Protein AF-A0A380FG95-F1 (afdb_monomer_lite)

Structure (mmCIF, N/CA/C/O backbone):
data_AF-A0A380FG95-F1
#
_entry.id   AF-A0A380FG95-F1
#
loop_
_atom_site.group_PDB
_atom_site.id
_atom_site.type_symbol
_atom_site.label_atom_id
_atom_site.label_alt_id
_atom_site.label_comp_id
_atom_site.label_asym_id
_atom_site.label_entity_id
_atom_site.label_seq_id
_atom_site.pdbx_PDB_ins_code
_atom_site.Cartn_x
_atom_site.Cartn_y
_atom_site.Cartn_z
_atom_site.occupancy
_atom_site.B_iso_or_equiv
_atom_site.auth_seq_id
_atom_site.auth_comp_id
_atom_site.auth_asym_id
_atom_site.auth_atom_id
_atom_site.pdbx_PDB_model_num
ATOM 1 N N . MET A 1 1 ? -3.443 -1.735 1.877 1.00 71.50 1 MET A N 1
ATOM 2 C CA . MET A 1 1 ? -3.748 -1.153 0.546 1.00 71.50 1 MET A CA 1
ATOM 3 C C . MET A 1 1 ? -4.711 0.017 0.770 1.00 71.50 1 MET A C 1
ATOM 5 O O . MET A 1 1 ? -5.209 0.123 1.878 1.00 71.50 1 MET A O 1
ATOM 9 N N . HIS A 1 2 ? -4.944 0.923 -0.182 1.00 86.19 2 HIS A N 1
ATOM 10 C CA . HIS A 1 2 ? -5.892 2.042 -0.006 1.00 86.19 2 HIS A CA 1
ATOM 11 C C . HIS A 1 2 ? -6.905 2.057 -1.151 1.00 86.19 2 HIS A C 1
ATOM 13 O O . HIS A 1 2 ? -6.562 1.638 -2.257 1.00 86.19 2 HIS A O 1
ATOM 19 N N . PHE A 1 3 ? -8.119 2.557 -0.911 1.00 89.25 3 PHE A N 1
ATOM 20 C CA . PHE A 1 3 ? -9.057 2.890 -1.987 1.00 89.25 3 PHE A CA 1
ATOM 21 C C . PHE A 1 3 ? -9.201 4.404 -2.118 1.00 89.25 3 PHE A C 1
ATOM 23 O O . PHE A 1 3 ? -9.130 5.128 -1.123 1.00 89.25 3 PHE A O 1
ATOM 30 N N . LYS A 1 4 ? -9.369 4.867 -3.360 1.00 90.12 4 LYS A N 1
ATOM 31 C CA . LYS A 1 4 ? -9.590 6.277 -3.672 1.00 90.12 4 LYS A CA 1
ATOM 32 C C . LYS A 1 4 ? -11.057 6.633 -3.442 1.00 90.12 4 LYS A C 1
ATOM 34 O O . LYS A 1 4 ? -11.945 5.858 -3.789 1.00 90.12 4 LYS A O 1
ATOM 39 N N . MET A 1 5 ? -11.286 7.824 -2.917 1.00 86.19 5 MET A N 1
ATOM 40 C CA . MET A 1 5 ? -12.589 8.464 -2.818 1.00 86.19 5 MET A CA 1
ATOM 41 C C . MET A 1 5 ? -12.501 9.904 -3.326 1.00 86.19 5 MET A C 1
ATOM 43 O O . MET A 1 5 ? -11.421 10.499 -3.362 1.00 86.19 5 MET A O 1
ATOM 47 N N . ASP A 1 6 ? -13.645 10.428 -3.745 1.00 82.06 6 ASP A N 1
ATOM 48 C CA . ASP A 1 6 ? -13.841 11.813 -4.182 1.00 82.06 6 ASP A CA 1
ATOM 49 C C . ASP A 1 6 ? -14.198 12.753 -3.015 1.00 82.06 6 ASP A C 1
ATOM 51 O O . ASP A 1 6 ? -14.111 13.973 -3.145 1.00 82.06 6 ASP A O 1
ATOM 55 N N . ALA A 1 7 ? -14.547 12.189 -1.855 1.00 77.94 7 ALA A N 1
ATOM 56 C CA . ALA A 1 7 ? -14.794 12.925 -0.626 1.00 77.94 7 ALA A CA 1
ATOM 57 C C . ALA A 1 7 ? -13.509 13.613 -0.114 1.00 77.94 7 ALA A C 1
ATOM 59 O O . ALA A 1 7 ? -12.487 12.942 0.056 1.00 77.94 7 ALA A O 1
ATOM 60 N N . PRO A 1 8 ? -13.540 14.924 0.198 1.00 76.88 8 PRO A N 1
ATOM 61 C CA . PRO A 1 8 ? -12.382 15.626 0.744 1.00 76.88 8 PRO A CA 1
ATOM 62 C C . PRO A 1 8 ? -11.898 15.030 2.074 1.00 76.88 8 PRO A C 1
ATOM 64 O O . PRO A 1 8 ? -12.691 14.791 2.986 1.00 76.88 8 PRO A O 1
ATOM 67 N N . VAL A 1 9 ? -10.581 14.866 2.219 1.00 74.12 9 VAL A N 1
ATOM 68 C CA . VAL A 1 9 ? -9.925 14.542 3.498 1.00 74.12 9 VAL A CA 1
ATOM 69 C C . VAL A 1 9 ? -9.050 15.708 3.909 1.00 74.12 9 VAL A C 1
ATOM 71 O O . VAL A 1 9 ? -8.186 16.123 3.149 1.00 74.12 9 VAL A O 1
ATOM 74 N N . ASN A 1 10 ? -9.277 16.228 5.108 1.00 75.94 10 ASN A N 1
ATOM 75 C CA . ASN A 1 10 ? -8.577 17.360 5.699 1.00 75.94 10 ASN A CA 1
ATOM 76 C C . ASN A 1 10 ? -8.221 17.029 7.158 1.00 75.94 10 ASN A C 1
ATOM 78 O O . ASN A 1 10 ? -8.836 16.138 7.759 1.00 75.94 10 ASN A O 1
ATOM 82 N N . PRO A 1 11 ? -7.273 17.758 7.775 1.00 71.31 11 PRO A N 1
ATOM 83 C CA . PRO A 1 11 ? -7.051 17.661 9.212 1.00 71.31 11 PRO A CA 1
ATOM 84 C C . PRO A 1 11 ? -8.382 17.772 9.972 1.00 71.31 11 PRO A C 1
ATOM 86 O O . PRO A 1 11 ? -9.132 18.726 9.783 1.00 71.31 11 PRO A O 1
ATOM 89 N N . GLY A 1 12 ? -8.696 16.763 10.786 1.00 78.12 12 GLY A N 1
ATOM 90 C CA . GLY A 1 12 ? -9.947 16.677 11.546 1.00 78.12 12 GLY A CA 1
ATOM 91 C C . GLY A 1 12 ? -10.927 15.598 11.073 1.00 78.12 12 GLY A C 1
ATOM 92 O O . GLY A 1 12 ? -11.640 15.061 11.915 1.00 78.12 12 GLY A O 1
ATOM 93 N N . ASN A 1 13 ? -10.938 15.217 9.787 1.00 84.88 13 ASN A N 1
ATOM 94 C CA . ASN A 1 13 ? -11.693 14.035 9.333 1.00 84.88 13 ASN A CA 1
ATOM 95 C C . ASN A 1 13 ? -10.804 12.810 9.045 1.00 84.88 13 ASN A C 1
ATOM 97 O O . ASN A 1 13 ? -11.316 11.691 8.989 1.00 84.88 13 ASN A O 1
ATOM 101 N N . SER A 1 14 ? -9.479 12.989 8.941 1.00 84.12 14 SER A N 1
ATOM 102 C CA . SER A 1 14 ? -8.504 11.892 9.008 1.00 84.12 14 SER A CA 1
ATOM 103 C C . SER A 1 14 ? -8.695 11.076 10.293 1.00 84.12 14 SER A C 1
ATOM 105 O O . SER A 1 14 ? -8.808 11.629 11.383 1.00 84.12 14 SER A O 1
ATOM 107 N N . GLY A 1 15 ? -8.731 9.751 10.161 1.00 87.19 15 GLY A N 1
ATOM 108 C CA . GLY A 1 15 ? -9.067 8.804 11.229 1.00 87.19 15 GLY A CA 1
ATOM 109 C C . GLY A 1 15 ? -10.566 8.503 11.354 1.00 87.19 15 GLY A C 1
ATOM 110 O O . GLY A 1 15 ? -10.939 7.557 12.045 1.00 87.19 15 GLY A O 1
ATOM 111 N N . GLY A 1 16 ? -11.425 9.266 10.673 1.00 91.38 16 GLY A N 1
ATOM 112 C CA . GLY A 1 16 ? -12.872 9.078 10.678 1.00 91.38 16 GLY A CA 1
ATOM 113 C C . GLY A 1 16 ? -13.353 7.890 9.840 1.00 91.38 16 GLY A C 1
ATOM 114 O O . GLY A 1 16 ? -12.648 7.373 8.970 1.00 91.38 16 GLY A O 1
ATOM 115 N N . ALA A 1 17 ? -14.593 7.476 10.100 1.00 93.38 17 ALA A N 1
ATOM 116 C CA . ALA A 1 17 ? -15.272 6.414 9.368 1.00 93.38 17 ALA A CA 1
ATOM 117 C C . ALA A 1 17 ? -15.631 6.838 7.935 1.00 93.38 17 ALA A C 1
ATOM 119 O O . ALA A 1 17 ? -16.187 7.912 7.715 1.00 93.38 17 ALA A O 1
ATOM 120 N N . VAL A 1 18 ? -15.397 5.944 6.976 1.00 93.56 18 VAL A N 1
ATOM 121 C CA . VAL A 1 18 ? -15.948 6.021 5.619 1.00 93.56 18 VAL A CA 1
ATOM 122 C C . VAL A 1 18 ? -17.065 4.993 5.505 1.00 93.56 18 VAL A C 1
ATOM 124 O O . VAL A 1 18 ? -16.821 3.800 5.706 1.00 93.56 18 VAL A O 1
ATOM 127 N N . ILE A 1 19 ? -18.278 5.446 5.192 1.00 94.31 19 ILE A N 1
ATOM 128 C CA . ILE A 1 19 ? -19.481 4.608 5.141 1.00 94.31 19 ILE A CA 1
ATOM 129 C C . ILE A 1 19 ? -20.074 4.550 3.731 1.00 94.31 19 ILE A C 1
ATOM 131 O O . ILE A 1 19 ? -20.013 5.528 2.987 1.00 94.31 19 ILE A O 1
ATOM 135 N N . ASP A 1 20 ? -20.649 3.407 3.361 1.00 93.81 20 ASP A N 1
ATOM 136 C CA . ASP A 1 20 ? -21.438 3.281 2.135 1.00 93.81 20 ASP A CA 1
ATOM 137 C C . ASP A 1 20 ? -22.889 3.767 2.324 1.00 93.81 20 ASP A C 1
ATOM 139 O O . ASP A 1 20 ? -23.314 4.150 3.417 1.00 93.81 20 ASP A O 1
ATOM 143 N N . ARG A 1 21 ? -23.680 3.738 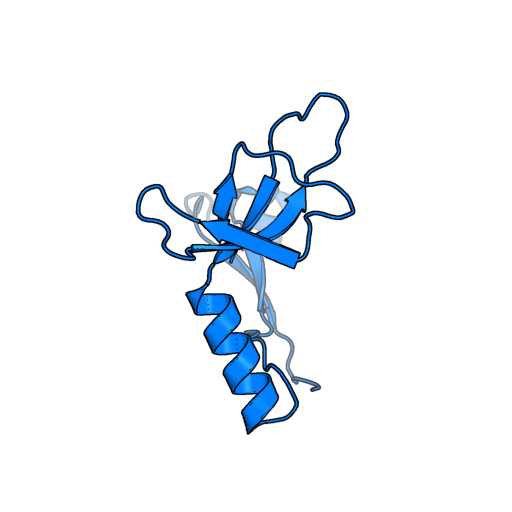1.244 1.00 95.31 21 ARG A N 1
ATOM 144 C CA . ARG A 1 21 ? -25.085 4.193 1.242 1.00 95.31 21 ARG A CA 1
ATOM 145 C C . ARG A 1 21 ? -26.014 3.369 2.141 1.00 95.31 21 ARG A C 1
ATOM 147 O O . ARG A 1 21 ? -27.106 3.831 2.447 1.00 95.31 21 ARG A O 1
ATOM 154 N N . ASN A 1 22 ? -25.593 2.178 2.558 1.00 97.06 22 ASN A N 1
ATOM 155 C CA . ASN A 1 22 ? -26.331 1.324 3.485 1.00 97.06 22 ASN A CA 1
ATOM 156 C C . ASN A 1 22 ? -25.889 1.548 4.942 1.00 97.06 22 ASN A C 1
ATOM 158 O O . ASN A 1 22 ? -26.313 0.813 5.832 1.00 97.06 22 ASN A O 1
ATOM 162 N N . GLY A 1 23 ? -25.010 2.526 5.196 1.00 95.50 23 GLY A N 1
ATOM 163 C CA . GLY A 1 23 ? -24.457 2.805 6.519 1.00 95.50 23 GLY A CA 1
ATOM 164 C C . GLY A 1 23 ? -23.364 1.825 6.949 1.00 95.50 23 GLY A C 1
ATOM 165 O O . GLY A 1 23 ? -23.004 1.788 8.127 1.00 95.50 23 GLY A O 1
ATOM 166 N N . LYS A 1 24 ? -22.815 1.019 6.033 1.00 96.50 24 LYS A N 1
ATOM 167 C CA . LYS A 1 24 ? -21.744 0.077 6.365 1.00 96.50 24 LYS A CA 1
ATOM 168 C C . LYS A 1 24 ? -20.394 0.784 6.360 1.00 96.50 24 LYS A C 1
ATOM 170 O O . LYS A 1 24 ? -20.043 1.445 5.389 1.00 96.50 24 LYS A O 1
ATOM 175 N N . LEU A 1 25 ? -19.602 0.570 7.410 1.00 95.50 25 LEU A N 1
ATOM 176 C CA . LEU A 1 25 ? -18.203 0.994 7.469 1.00 95.50 25 LEU A CA 1
ATOM 177 C C . LEU A 1 25 ? -17.375 0.241 6.419 1.00 95.50 25 LEU A C 1
ATOM 179 O O . LEU A 1 25 ? -17.269 -0.986 6.469 1.00 95.50 25 LEU A O 1
ATOM 183 N N . VAL A 1 26 ? -16.774 0.975 5.486 1.00 95.50 26 VAL A N 1
ATOM 184 C CA . VAL A 1 26 ? -15.946 0.426 4.400 1.00 95.50 26 VAL A CA 1
ATOM 185 C C . VAL A 1 26 ? -14.473 0.810 4.522 1.00 95.50 26 VAL A C 1
ATOM 187 O O . VAL A 1 26 ? -13.614 0.125 3.963 1.00 95.50 26 VAL A O 1
ATOM 190 N N . GLY A 1 27 ? -14.148 1.837 5.309 1.00 94.94 27 GLY A N 1
ATOM 191 C CA . GLY A 1 27 ? -12.762 2.201 5.570 1.00 94.94 27 GLY A CA 1
ATOM 192 C C . GLY A 1 27 ? -12.570 3.300 6.603 1.00 94.94 27 GLY A C 1
ATOM 193 O O . GLY A 1 27 ? -13.529 3.814 7.174 1.00 94.94 27 GLY A O 1
ATOM 194 N N . ILE A 1 28 ? -11.305 3.649 6.816 1.00 94.50 28 ILE A N 1
ATOM 195 C CA . ILE A 1 28 ? -10.855 4.735 7.688 1.00 94.50 28 ILE A CA 1
ATOM 196 C C . ILE A 1 28 ? -10.186 5.800 6.821 1.00 94.50 28 ILE A C 1
ATOM 198 O O . ILE A 1 28 ? -9.232 5.496 6.099 1.00 94.50 28 ILE A O 1
ATOM 202 N N . ALA A 1 29 ? -10.677 7.037 6.875 1.00 92.38 29 ALA A N 1
ATOM 203 C CA . ALA A 1 29 ? -10.100 8.155 6.135 1.00 92.38 29 ALA A CA 1
ATOM 204 C C . ALA A 1 29 ? -8.644 8.375 6.570 1.00 92.38 29 ALA A C 1
ATOM 206 O O . ALA A 1 29 ? -8.354 8.391 7.765 1.00 92.38 29 ALA A O 1
ATOM 207 N N . SER A 1 30 ? -7.717 8.526 5.622 1.00 86.56 30 SER A N 1
ATOM 208 C CA . SER A 1 30 ? -6.287 8.562 5.948 1.00 86.56 30 SER A CA 1
ATOM 209 C C . SER A 1 30 ? -5.567 9.736 5.298 1.00 86.56 30 SER A C 1
ATOM 211 O O . SER A 1 30 ? -5.106 10.629 6.008 1.00 86.56 30 SER A O 1
ATOM 213 N N . LEU A 1 31 ? -5.499 9.764 3.966 1.00 80.06 31 LEU A N 1
ATOM 214 C CA . LEU A 1 31 ? -4.611 10.663 3.226 1.00 80.06 31 LEU A CA 1
ATOM 215 C C . LEU A 1 31 ? -5.387 11.443 2.165 1.00 80.06 31 LEU A C 1
ATOM 217 O O . LEU A 1 31 ? -6.310 10.908 1.552 1.00 80.06 31 LEU A O 1
ATOM 221 N N . LYS A 1 32 ? -4.953 12.673 1.890 1.00 77.25 32 LYS A N 1
ATOM 222 C CA . LYS A 1 32 ? -5.253 13.387 0.643 1.00 77.25 32 LYS A CA 1
ATOM 223 C C . LYS A 1 32 ? -3.944 13.589 -0.119 1.00 77.25 32 LYS A C 1
ATOM 225 O O . LYS A 1 32 ? -2.896 13.742 0.510 1.00 77.25 32 LYS A O 1
ATOM 230 N N . ILE A 1 33 ? -3.993 13.592 -1.447 1.00 68.56 33 ILE A N 1
ATOM 231 C CA . ILE A 1 33 ? -2.871 14.099 -2.246 1.00 68.56 33 ILE A CA 1
ATOM 232 C C . ILE A 1 33 ? -3.034 15.616 -2.327 1.00 68.56 33 ILE A C 1
ATOM 234 O O . ILE A 1 33 ? -4.056 16.086 -2.814 1.00 68.56 33 ILE A O 1
ATOM 238 N N . ASP A 1 34 ? -2.045 16.350 -1.814 1.00 65.25 34 ASP A N 1
ATOM 239 C CA . ASP A 1 34 ? -1.999 17.816 -1.837 1.00 65.25 34 ASP A CA 1
ATOM 240 C C . ASP A 1 34 ? -0.901 18.246 -2.817 1.00 65.25 34 ASP A C 1
ATOM 242 O O . ASP A 1 34 ? 0.282 18.261 -2.479 1.00 65.25 34 ASP A O 1
ATOM 246 N N . MET A 1 35 ? -1.278 18.466 -4.075 1.00 72.38 35 MET A N 1
ATOM 247 C CA . MET A 1 35 ? -0.400 18.964 -5.137 1.00 72.38 35 MET A CA 1
ATOM 248 C C . MET A 1 35 ? -1.142 20.059 -5.897 1.00 72.38 35 MET A C 1
ATOM 250 O O . MET A 1 35 ? -2.353 19.944 -6.103 1.00 72.38 35 MET A O 1
ATOM 254 N N . ASP A 1 36 ? -0.419 21.077 -6.362 1.00 63.22 36 ASP A N 1
ATOM 255 C CA . ASP A 1 36 ? -0.999 22.115 -7.214 1.00 63.22 36 ASP A CA 1
ATOM 256 C C . ASP A 1 36 ? -1.632 21.454 -8.456 1.00 63.22 36 ASP A C 1
ATOM 258 O O . ASP A 1 36 ? -0.960 20.736 -9.200 1.00 63.22 36 ASP A O 1
ATOM 262 N N . ASN A 1 37 ? -2.938 21.679 -8.659 1.00 64.44 37 ASN A N 1
ATOM 263 C CA . ASN A 1 37 ? -3.817 21.068 -9.680 1.00 64.44 37 ASN A CA 1
ATOM 264 C C . ASN A 1 37 ? -4.370 19.657 -9.393 1.00 64.44 37 ASN A C 1
ATOM 266 O O . ASN A 1 37 ? -4.943 19.034 -10.291 1.00 64.44 37 ASN A O 1
ATOM 270 N N . VAL A 1 38 ? -4.254 19.142 -8.167 1.00 65.56 38 VAL A N 1
ATOM 271 C CA . VAL A 1 38 ? -4.887 17.880 -7.756 1.00 65.56 38 VAL A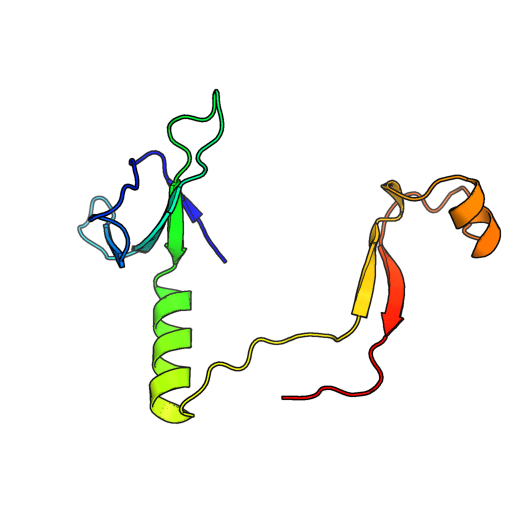 CA 1
ATOM 272 C C . VAL A 1 38 ? -5.982 18.153 -6.726 1.00 65.56 38 VAL A C 1
ATOM 274 O O . VAL A 1 38 ? -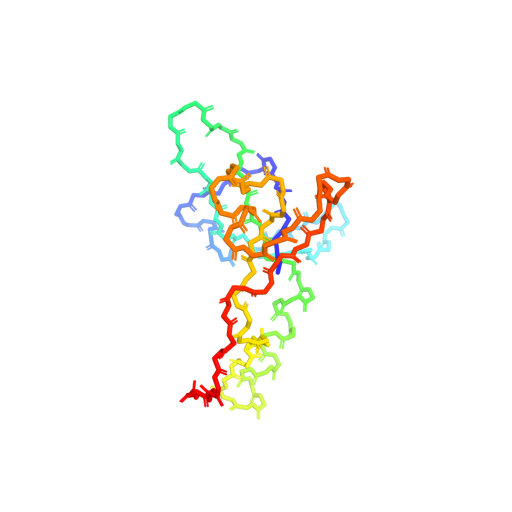5.719 18.276 -5.535 1.00 65.56 38 VAL A O 1
ATOM 277 N N . GLU A 1 39 ? -7.233 18.189 -7.182 1.00 68.06 39 GLU A N 1
ATOM 278 C CA . GLU A 1 39 ? -8.411 18.260 -6.311 1.00 68.06 39 GLU A CA 1
ATOM 279 C C . GLU A 1 39 ? -9.170 16.924 -6.286 1.00 68.06 39 GLU A C 1
ATOM 281 O O . GLU A 1 39 ? -9.164 16.156 -7.251 1.00 68.06 39 GLU A O 1
ATOM 286 N N . GLY A 1 40 ? -9.819 16.615 -5.158 1.00 71.38 40 GLY A N 1
ATOM 287 C CA . GLY A 1 40 ? -10.705 15.447 -5.043 1.00 71.38 40 GLY A CA 1
ATOM 288 C C . GLY A 1 40 ? -10.001 14.082 -5.049 1.00 71.38 40 GLY A C 1
ATOM 289 O O . GLY A 1 40 ? -10.616 13.069 -5.381 1.00 71.38 40 GLY A O 1
ATOM 290 N N . MET A 1 41 ? -8.707 14.020 -4.711 1.00 82.62 41 MET A N 1
ATOM 291 C CA . MET A 1 41 ? -7.987 12.755 -4.526 1.00 82.62 41 MET A CA 1
ATOM 292 C C . MET A 1 41 ? -7.725 12.481 -3.049 1.00 82.62 41 MET A C 1
ATOM 294 O O . MET A 1 41 ? -6.706 12.895 -2.492 1.00 82.62 41 MET A O 1
ATOM 298 N N . ALA A 1 42 ? -8.633 11.731 -2.433 1.00 87.12 42 ALA A N 1
ATOM 299 C CA . ALA A 1 42 ? -8.476 11.248 -1.072 1.00 87.12 42 ALA A CA 1
ATOM 300 C C . ALA A 1 42 ? -8.458 9.720 -1.014 1.00 87.12 42 ALA A C 1
ATOM 302 O O . ALA A 1 42 ? -8.932 9.030 -1.917 1.00 87.12 42 ALA A O 1
ATOM 303 N N . PHE A 1 43 ? -7.885 9.191 0.059 1.00 90.69 43 PHE A N 1
ATOM 304 C CA . PHE A 1 43 ? -7.641 7.772 0.247 1.00 90.69 43 PHE A CA 1
ATOM 305 C C . PHE A 1 43 ? -8.067 7.322 1.636 1.00 90.69 43 PHE A C 1
ATOM 307 O O . PHE A 1 43 ? -7.856 8.009 2.642 1.00 90.69 43 PHE A O 1
ATOM 314 N N . ALA A 1 44 ? -8.618 6.115 1.681 1.00 93.12 44 ALA A N 1
ATOM 315 C CA . ALA A 1 44 ? -9.017 5.450 2.906 1.00 93.12 44 ALA A CA 1
ATOM 316 C C . ALA A 1 44 ? -8.392 4.055 3.009 1.00 93.12 44 ALA A C 1
ATOM 318 O O . ALA A 1 44 ? -8.175 3.364 2.008 1.00 93.12 44 ALA A O 1
ATOM 319 N N . ILE A 1 45 ? -8.096 3.653 4.244 1.00 93.94 45 ILE A N 1
ATOM 320 C CA . ILE A 1 45 ? -7.651 2.302 4.591 1.00 93.94 45 ILE A CA 1
ATOM 321 C C . ILE A 1 45 ? -8.897 1.402 4.581 1.00 93.94 45 ILE A C 1
ATOM 323 O O . ILE A 1 45 ? -9.840 1.703 5.315 1.00 93.94 45 ILE A O 1
ATOM 327 N N . PRO A 1 46 ? -8.947 0.314 3.791 1.00 95.62 46 PRO A N 1
ATOM 328 C CA . PRO A 1 46 ? -10.058 -0.632 3.797 1.00 95.62 46 PRO A CA 1
ATOM 329 C C . PRO A 1 46 ? -10.310 -1.197 5.195 1.00 95.62 46 PRO A C 1
ATOM 331 O O . PRO A 1 46 ? -9.368 -1.528 5.918 1.00 95.62 46 PRO A O 1
ATOM 334 N N . ILE A 1 47 ? -11.580 -1.377 5.563 1.00 96.25 47 ILE A N 1
ATOM 335 C CA . ILE A 1 47 ? -11.928 -1.849 6.911 1.00 96.25 47 ILE A CA 1
ATOM 336 C C . ILE A 1 47 ? -11.342 -3.234 7.230 1.00 96.25 47 ILE A C 1
ATOM 338 O O . ILE A 1 47 ? -10.900 -3.465 8.351 1.00 96.25 47 ILE A O 1
ATOM 342 N N . ASN A 1 48 ? -11.242 -4.126 6.239 1.00 95.50 48 ASN A N 1
ATOM 343 C CA . ASN A 1 48 ? -10.640 -5.450 6.422 1.00 95.50 48 ASN A CA 1
ATOM 344 C C . ASN A 1 48 ? -9.141 -5.359 6.769 1.00 95.50 48 ASN A C 1
ATOM 346 O O . ASN A 1 48 ? -8.658 -6.102 7.626 1.00 95.50 48 ASN A O 1
ATOM 350 N N . ASP A 1 49 ? -8.416 -4.426 6.141 1.00 94.31 49 ASP A N 1
ATOM 351 C CA . ASP A 1 49 ? -7.001 -4.175 6.434 1.00 94.31 49 ASP A CA 1
ATOM 352 C C . ASP A 1 49 ? -6.858 -3.609 7.851 1.00 94.31 49 ASP A C 1
ATOM 354 O O . ASP A 1 49 ? -6.048 -4.106 8.636 1.00 94.31 49 ASP A O 1
ATOM 358 N N . ALA A 1 50 ? -7.690 -2.626 8.212 1.00 94.44 50 ALA A N 1
ATOM 359 C CA . ALA A 1 50 ? -7.691 -2.024 9.544 1.00 94.44 50 ALA A CA 1
ATOM 360 C C . ALA A 1 50 ? -7.979 -3.058 10.649 1.00 94.44 50 ALA A C 1
ATOM 362 O O . ALA A 1 50 ? -7.263 -3.103 11.647 1.00 94.44 50 ALA A O 1
ATOM 363 N N . GLN A 1 51 ? -8.965 -3.938 10.450 1.00 95.31 51 GLN A N 1
ATOM 364 C CA . GLN A 1 51 ? -9.282 -5.023 11.385 1.00 95.31 51 GLN A CA 1
ATOM 365 C C . GLN A 1 51 ? -8.136 -6.032 11.513 1.00 95.31 51 GLN A C 1
ATOM 367 O O . GLN A 1 51 ? -7.797 -6.452 12.620 1.00 95.31 51 GLN A O 1
ATOM 372 N N . SER A 1 52 ? -7.511 -6.410 10.396 1.00 94.44 52 SER A N 1
ATOM 373 C CA . SER A 1 52 ? -6.353 -7.310 10.399 1.00 94.44 52 SER A CA 1
ATOM 374 C C . SER A 1 52 ? -5.166 -6.708 11.160 1.00 94.44 52 SER A C 1
ATOM 376 O O . SER A 1 52 ? -4.519 -7.395 11.952 1.00 94.44 52 SER A O 1
ATOM 378 N N . ILE A 1 53 ? -4.904 -5.414 10.962 1.00 93.62 53 ILE A N 1
ATOM 379 C CA . ILE A 1 53 ? -3.852 -4.662 11.657 1.00 93.62 53 ILE A CA 1
ATOM 380 C C . ILE A 1 53 ? -4.150 -4.569 13.157 1.00 93.62 53 ILE A C 1
ATOM 382 O O . ILE A 1 53 ? -3.282 -4.907 13.962 1.00 93.62 53 ILE A O 1
ATOM 386 N N . ALA A 1 54 ? -5.371 -4.178 13.534 1.00 94.88 54 ALA A N 1
ATOM 387 C CA . ALA A 1 54 ? -5.792 -4.087 14.931 1.00 94.88 54 ALA A CA 1
ATOM 388 C C . ALA A 1 54 ? -5.614 -5.430 15.650 1.00 94.88 54 ALA A C 1
ATOM 390 O O . ALA A 1 54 ? -4.938 -5.497 16.673 1.00 94.88 54 ALA A O 1
ATOM 391 N N . LYS A 1 55 ? -6.081 -6.526 15.041 1.00 96.25 55 LYS A N 1
ATOM 392 C CA . LYS A 1 55 ? -5.922 -7.875 15.596 1.00 96.25 55 LYS A CA 1
ATOM 393 C C . LYS A 1 55 ? -4.456 -8.267 15.786 1.00 96.25 55 LYS A C 1
ATOM 395 O O . LYS A 1 55 ? -4.117 -8.939 16.759 1.00 96.25 55 LYS A O 1
ATOM 400 N N . GLN A 1 56 ? -3.564 -7.885 14.872 1.00 95.31 56 GLN A N 1
ATOM 401 C CA . GLN A 1 56 ? -2.129 -8.146 15.032 1.00 95.31 56 GLN A CA 1
ATOM 402 C C . GLN A 1 56 ? -1.527 -7.345 16.188 1.00 95.31 56 GLN A C 1
ATOM 404 O O . GLN A 1 56 ? -0.765 -7.906 16.973 1.00 95.31 56 GLN A O 1
ATOM 409 N N . LEU A 1 57 ? -1.895 -6.071 16.324 1.00 95.69 57 LEU A N 1
ATOM 410 C CA . LEU A 1 57 ? -1.458 -5.235 17.442 1.00 95.69 57 LEU A CA 1
ATOM 411 C C . LEU A 1 57 ? -1.951 -5.790 18.781 1.00 95.69 57 LEU A C 1
ATOM 413 O O . LEU A 1 57 ? -1.147 -5.948 19.693 1.00 95.69 57 LEU A O 1
ATOM 417 N N . GLU A 1 58 ? -3.225 -6.166 18.877 1.00 96.56 58 GLU A N 1
ATOM 418 C CA . GLU A 1 58 ? -3.817 -6.747 20.089 1.00 96.56 58 GLU A CA 1
ATOM 419 C C . GLU A 1 58 ? -3.148 -8.065 20.491 1.00 96.56 58 GLU A C 1
ATOM 421 O O . GLU A 1 58 ? -2.866 -8.295 21.663 1.00 96.56 58 GLU A O 1
ATOM 426 N N . THR A 1 59 ? -2.880 -8.943 19.520 1.00 96.56 59 THR A N 1
ATOM 427 C CA . THR A 1 59 ? -2.385 -10.300 19.807 1.00 96.56 59 THR A CA 1
ATOM 428 C C . THR A 1 59 ? -0.866 -10.400 19.920 1.00 96.56 59 THR A C 1
ATOM 430 O O . THR A 1 59 ? -0.368 -11.296 20.598 1.00 96.56 59 THR A O 1
ATOM 433 N N . LYS A 1 60 ? -0.112 -9.529 19.240 1.00 95.06 60 LYS A N 1
ATOM 434 C CA . LYS A 1 60 ? 1.356 -9.628 19.123 1.00 95.06 60 LYS A CA 1
ATOM 435 C C . LYS A 1 60 ? 2.093 -8.376 19.593 1.00 95.06 60 LYS A C 1
ATOM 437 O O . LYS A 1 60 ? 3.321 -8.391 19.619 1.00 95.06 60 LYS A O 1
ATOM 442 N N . GLY A 1 61 ? 1.385 -7.283 19.883 1.00 95.25 61 GLY A N 1
ATOM 443 C CA . GLY A 1 61 ? 1.973 -5.980 20.217 1.00 95.25 61 GLY A CA 1
ATOM 444 C C . GLY A 1 61 ? 2.664 -5.275 19.044 1.00 95.25 61 GLY A C 1
ATOM 445 O O . GLY A 1 61 ? 3.219 -4.194 19.218 1.00 95.25 61 GLY A O 1
ATOM 446 N N . LYS A 1 62 ? 2.661 -5.876 17.848 1.00 92.19 62 LYS A N 1
ATOM 447 C CA . LYS A 1 62 ? 3.301 -5.338 16.646 1.00 92.19 62 LYS A CA 1
ATOM 448 C C . LYS A 1 62 ? 2.639 -5.856 15.377 1.00 92.19 62 LYS A C 1
ATOM 450 O O . LYS A 1 62 ? 2.077 -6.950 15.350 1.00 92.19 62 LYS A O 1
ATOM 455 N N . VAL A 1 63 ? 2.776 -5.081 14.307 1.00 90.38 63 VAL A N 1
ATOM 456 C CA . VAL A 1 63 ? 2.360 -5.470 12.957 1.00 90.38 63 VAL A CA 1
ATOM 457 C C . VAL A 1 63 ? 3.590 -5.948 12.204 1.00 90.38 63 VAL A C 1
ATOM 459 O O . VAL A 1 63 ? 4.567 -5.212 12.082 1.00 90.38 63 VAL A O 1
ATOM 462 N N . ASN A 1 64 ? 3.540 -7.171 11.682 1.00 84.19 64 ASN A N 1
ATOM 46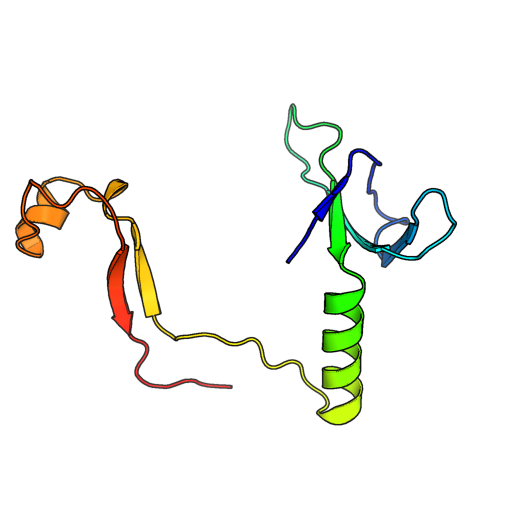3 C CA . ASN A 1 64 ? 4.599 -7.679 10.819 1.00 84.19 64 ASN A CA 1
ATOM 464 C C . ASN A 1 64 ? 4.192 -7.437 9.368 1.00 84.19 64 ASN A C 1
ATOM 466 O O . ASN A 1 64 ? 3.340 -8.145 8.831 1.00 84.19 64 ASN A O 1
ATOM 470 N N . TYR A 1 65 ? 4.816 -6.455 8.728 1.00 83.38 65 TYR A N 1
ATOM 471 C CA . TYR A 1 65 ? 4.636 -6.242 7.299 1.00 83.38 65 TYR A CA 1
ATOM 472 C C . TYR A 1 65 ? 5.464 -7.272 6.522 1.00 83.38 65 TYR A C 1
ATOM 474 O O . TYR A 1 65 ? 6.680 -7.340 6.724 1.00 83.38 65 TYR A O 1
ATOM 482 N N . PRO A 1 66 ? 4.847 -8.089 5.649 1.00 80.81 66 PRO A N 1
ATOM 483 C CA . PRO A 1 66 ? 5.602 -9.010 4.819 1.00 80.81 66 PRO A CA 1
ATOM 484 C C . PRO A 1 66 ? 6.505 -8.208 3.881 1.00 80.81 66 PRO A C 1
ATOM 486 O O . PRO A 1 66 ? 6.054 -7.317 3.164 1.00 80.81 66 PRO A O 1
ATOM 489 N N . ASN A 1 67 ? 7.792 -8.532 3.889 1.00 83.25 67 ASN A N 1
ATOM 490 C CA . ASN A 1 67 ? 8.781 -7.960 2.993 1.00 83.25 67 ASN A CA 1
ATOM 491 C C . ASN A 1 67 ? 9.609 -9.116 2.432 1.00 83.25 67 ASN A C 1
ATOM 493 O O . ASN A 1 67 ? 10.141 -9.918 3.195 1.00 83.25 67 ASN A O 1
ATOM 497 N N . THR A 1 68 ? 9.696 -9.222 1.109 1.00 85.81 68 THR A N 1
ATOM 498 C CA . THR A 1 68 ? 10.457 -10.284 0.436 1.00 85.81 68 THR A CA 1
ATOM 499 C C . THR A 1 68 ? 11.965 -10.045 0.484 1.00 85.81 68 THR A C 1
ATOM 501 O O . THR A 1 68 ? 12.736 -10.959 0.210 1.00 85.81 68 THR A O 1
ATOM 504 N N . GLY A 1 69 ? 12.404 -8.831 0.830 1.00 88.31 69 GLY A N 1
ATOM 505 C CA . GLY A 1 69 ? 13.810 -8.433 0.829 1.00 88.31 69 GLY A CA 1
ATOM 506 C C . GLY A 1 69 ? 14.397 -8.286 -0.575 1.00 88.31 69 GLY A C 1
ATOM 507 O O . GLY A 1 69 ? 15.608 -8.135 -0.702 1.00 88.31 69 GLY A O 1
ATOM 508 N N . VAL A 1 70 ? 13.563 -8.338 -1.617 1.00 92.25 70 VAL A N 1
ATOM 509 C CA . VAL A 1 70 ? 13.987 -8.300 -3.018 1.00 92.25 70 VAL A CA 1
ATOM 510 C C . VAL A 1 70 ? 13.821 -6.887 -3.565 1.00 92.25 70 VAL A C 1
ATOM 512 O O . VAL A 1 70 ? 12.717 -6.340 -3.562 1.00 92.25 70 VAL A O 1
ATOM 515 N N . LYS A 1 71 ? 14.907 -6.306 -4.076 1.00 91.06 71 LYS A N 1
ATOM 516 C CA . LYS A 1 71 ? 14.846 -5.082 -4.875 1.00 91.06 71 LYS A CA 1
ATOM 517 C C . LYS A 1 71 ? 14.546 -5.470 -6.317 1.00 91.06 71 LYS A C 1
ATOM 519 O O . LYS A 1 71 ? 15.324 -6.198 -6.930 1.00 91.06 71 LYS A O 1
ATOM 524 N N . ILE A 1 72 ? 13.427 -4.988 -6.844 1.00 94.00 72 ILE A N 1
ATOM 525 C CA . ILE A 1 72 ? 12.996 -5.256 -8.218 1.00 94.00 72 ILE A CA 1
ATOM 526 C C . ILE A 1 72 ? 13.118 -3.998 -9.076 1.00 94.00 72 ILE A C 1
ATOM 528 O O . ILE A 1 72 ? 12.928 -2.886 -8.582 1.00 94.00 72 ILE A O 1
ATOM 532 N N . VAL A 1 73 ? 13.426 -4.187 -10.355 1.00 94.12 73 VAL A N 1
ATOM 533 C CA . VAL A 1 73 ? 13.419 -3.144 -11.388 1.00 94.12 73 VAL A CA 1
ATOM 534 C C . VAL A 1 73 ? 12.543 -3.630 -12.535 1.00 94.12 73 VAL A C 1
ATOM 536 O O . VAL A 1 73 ? 12.622 -4.796 -12.923 1.00 94.12 73 VAL A O 1
ATOM 539 N N . ASN A 1 74 ? 11.673 -2.770 -13.053 1.00 95.50 74 ASN A N 1
ATOM 540 C CA . ASN A 1 74 ? 10.841 -3.104 -14.201 1.00 95.50 74 ASN A CA 1
ATOM 541 C C . ASN A 1 74 ? 11.710 -3.159 -15.462 1.00 95.50 74 ASN A C 1
ATOM 543 O O . ASN A 1 74 ? 12.488 -2.244 -15.720 1.00 95.50 74 ASN A O 1
ATOM 547 N N . VAL A 1 75 ? 11.557 -4.214 -16.263 1.00 95.69 75 VAL A N 1
ATOM 548 C CA . VAL A 1 75 ? 12.293 -4.376 -17.528 1.00 95.69 75 VAL A CA 1
ATOM 549 C C . VAL A 1 75 ? 12.057 -3.201 -18.481 1.00 95.69 75 VAL A C 1
ATOM 551 O O . VAL A 1 75 ? 12.964 -2.834 -19.225 1.00 95.69 75 VAL A O 1
ATOM 554 N N . ALA A 1 76 ? 10.861 -2.608 -18.448 1.00 93.81 76 ALA A N 1
ATOM 555 C CA . ALA A 1 76 ? 10.508 -1.470 -19.292 1.00 93.81 76 ALA A CA 1
ATOM 556 C C . ALA A 1 76 ? 11.265 -0.177 -18.936 1.00 93.81 76 ALA A C 1
ATOM 558 O O . ALA A 1 76 ? 11.354 0.710 -19.777 1.00 93.81 76 ALA A O 1
ATOM 559 N N . ASP A 1 77 ? 11.823 -0.087 -17.725 1.00 94.12 77 ASP A N 1
ATOM 560 C CA . ASP A 1 77 ? 12.511 1.110 -17.229 1.00 94.12 77 ASP A CA 1
ATOM 561 C C . ASP A 1 77 ? 14.045 1.016 -17.398 1.00 94.12 77 ASP A C 1
ATOM 563 O O . ASP A 1 77 ? 14.769 1.922 -16.989 1.00 94.12 77 ASP A O 1
ATOM 567 N N . LEU A 1 78 ? 14.562 -0.086 -17.962 1.00 93.38 78 LEU A N 1
ATOM 568 C CA . LEU A 1 78 ? 15.997 -0.295 -18.183 1.00 93.38 78 LEU A CA 1
ATOM 569 C C . LEU A 1 78 ? 16.462 0.355 -19.490 1.00 93.38 78 LEU A C 1
ATOM 571 O O . LEU A 1 78 ? 15.895 0.089 -20.550 1.00 93.38 78 LEU A O 1
ATOM 575 N N . ASP A 1 79 ? 17.549 1.122 -19.421 1.00 94.25 79 ASP A N 1
ATOM 576 C CA . ASP A 1 79 ? 18.251 1.623 -20.603 1.00 94.25 79 ASP A CA 1
ATOM 577 C C . ASP A 1 79 ? 19.125 0.541 -21.270 1.00 94.25 79 ASP A C 1
ATOM 579 O O . ASP A 1 79 ? 19.379 -0.533 -20.712 1.00 94.25 79 ASP A O 1
ATOM 583 N N . ASP A 1 80 ? 19.603 0.816 -22.486 1.00 93.31 80 ASP A N 1
ATOM 584 C CA . ASP A 1 80 ? 20.387 -0.144 -23.274 1.00 93.31 80 ASP A CA 1
ATOM 585 C C . ASP A 1 80 ? 21.683 -0.577 -22.568 1.00 93.31 80 ASP A C 1
ATOM 587 O O . ASP A 1 80 ? 22.105 -1.733 -22.670 1.00 93.31 80 ASP A O 1
ATOM 591 N N . ALA A 1 81 ? 22.302 0.328 -21.803 1.00 94.00 81 ALA A N 1
ATOM 592 C CA . ALA A 1 81 ? 23.519 0.043 -21.050 1.00 94.00 81 ALA A CA 1
ATOM 593 C C . ALA A 1 81 ? 23.261 -0.964 -19.916 1.00 94.00 81 ALA A C 1
ATOM 595 O O . ALA A 1 81 ? 24.003 -1.945 -19.763 1.00 94.00 81 ALA A O 1
ATOM 596 N N . ALA A 1 82 ? 22.187 -0.771 -19.147 1.00 92.56 82 ALA A N 1
ATOM 597 C CA . ALA A 1 82 ? 21.779 -1.677 -18.084 1.00 92.56 82 ALA A CA 1
ATOM 598 C C . ALA A 1 82 ? 21.370 -3.045 -18.642 1.00 92.56 82 ALA A C 1
ATOM 600 O O . ALA A 1 82 ? 21.778 -4.070 -18.092 1.00 92.56 82 ALA A O 1
ATOM 601 N N . ARG A 1 83 ? 20.632 -3.075 -19.761 1.00 94.69 83 ARG A N 1
ATOM 602 C CA . ARG A 1 83 ? 20.238 -4.317 -20.451 1.00 94.69 83 ARG A CA 1
ATOM 603 C C . ARG A 1 83 ? 21.453 -5.112 -20.922 1.00 94.69 83 ARG A C 1
ATOM 605 O O . ARG A 1 83 ? 21.510 -6.317 -20.685 1.00 94.69 83 ARG A O 1
ATOM 612 N N . SER A 1 84 ? 22.439 -4.442 -21.517 1.00 93.75 84 SER A N 1
ATOM 613 C CA . SER A 1 84 ? 23.686 -5.068 -21.971 1.00 93.75 84 SER A CA 1
ATOM 614 C C . SER A 1 84 ? 24.506 -5.634 -20.805 1.00 93.75 84 SER A C 1
ATOM 616 O O . SER A 1 84 ? 24.960 -6.773 -20.862 1.00 93.75 84 SER A O 1
ATOM 618 N N . THR A 1 85 ? 24.607 -4.902 -19.690 1.00 93.62 85 THR A N 1
ATOM 619 C CA . THR A 1 85 ? 25.359 -5.338 -18.494 1.00 93.62 85 THR A CA 1
ATOM 620 C C . THR A 1 85 ? 24.853 -6.666 -17.923 1.00 93.62 85 THR A C 1
ATOM 622 O O . THR A 1 85 ? 25.643 -7.476 -17.438 1.00 93.62 85 THR A O 1
ATOM 625 N N . ILE A 1 86 ? 23.542 -6.907 -17.987 1.00 93.12 86 ILE A N 1
ATOM 626 C CA . ILE A 1 86 ? 22.921 -8.152 -17.510 1.00 93.12 86 ILE A CA 1
ATOM 627 C C . ILE A 1 86 ? 22.665 -9.164 -18.639 1.00 93.12 86 ILE A C 1
ATOM 629 O O . ILE A 1 86 ? 22.010 -10.177 -18.400 1.00 93.12 86 ILE A O 1
ATOM 633 N N . ASN A 1 87 ? 23.160 -8.896 -19.855 1.00 94.62 87 ASN A N 1
ATOM 634 C CA . ASN A 1 87 ? 22.904 -9.676 -21.070 1.00 94.62 87 ASN A CA 1
ATOM 635 C C . ASN A 1 87 ? 21.410 -9.971 -21.290 1.00 94.62 87 ASN A C 1
ATOM 637 O O . ASN A 1 87 ? 21.035 -11.092 -21.639 1.00 94.62 87 ASN A O 1
ATOM 641 N N . LEU A 1 88 ? 20.546 -8.979 -21.053 1.00 94.00 88 LEU A N 1
ATOM 642 C CA . LEU A 1 88 ? 19.110 -9.140 -21.239 1.00 94.00 88 LEU A CA 1
ATOM 643 C C . LEU A 1 88 ? 18.793 -9.237 -22.739 1.00 94.00 88 LEU A C 1
ATOM 645 O O . LEU A 1 88 ? 19.080 -8.286 -23.470 1.00 94.00 88 LEU A O 1
ATOM 649 N N . PRO A 1 89 ? 18.164 -10.329 -23.210 1.00 93.94 89 PRO A N 1
ATOM 650 C CA . PRO A 1 89 ? 17.780 -10.452 -24.609 1.00 93.94 89 PRO A CA 1
ATOM 651 C C . PRO A 1 89 ? 16.846 -9.319 -25.057 1.00 93.94 89 PRO A C 1
ATOM 653 O O . PRO A 1 89 ? 15.997 -8.840 -24.298 1.00 93.94 89 PRO A O 1
ATOM 656 N N . ASN A 1 90 ? 16.997 -8.872 -26.305 1.00 90.56 90 ASN A N 1
ATOM 657 C CA . ASN A 1 90 ? 16.244 -7.731 -26.843 1.00 90.56 90 ASN A CA 1
ATOM 658 C C . ASN A 1 90 ? 14.739 -8.008 -26.982 1.00 90.56 90 ASN A C 1
ATOM 660 O O . ASN A 1 90 ? 13.934 -7.080 -26.967 1.00 90.56 90 ASN A O 1
ATOM 664 N N . ASP A 1 91 ? 14.349 -9.275 -27.090 1.00 94.12 91 ASP A N 1
ATOM 665 C CA . ASP A 1 91 ? 12.959 -9.723 -27.146 1.00 94.12 91 ASP A CA 1
ATOM 666 C C . ASP A 1 91 ? 12.272 -9.731 -25.768 1.00 94.12 91 ASP A C 1
ATOM 668 O O . ASP A 1 91 ? 11.041 -9.737 -25.689 1.00 94.12 91 ASP A O 1
ATOM 672 N N . VAL A 1 92 ? 13.032 -9.642 -24.669 1.00 93.94 92 VAL A N 1
ATOM 673 C CA . VAL A 1 92 ? 12.486 -9.559 -23.307 1.00 93.94 92 VAL A CA 1
ATOM 674 C C . VAL A 1 92 ? 12.167 -8.106 -22.958 1.00 93.94 92 VAL A C 1
ATOM 676 O O . VAL A 1 92 ? 13.000 -7.357 -22.449 1.00 93.94 92 VAL A O 1
ATOM 679 N N . ASN A 1 93 ? 10.932 -7.687 -23.219 1.00 93.19 93 ASN A N 1
ATOM 680 C CA . ASN A 1 93 ? 10.450 -6.318 -22.986 1.00 93.19 93 ASN A CA 1
ATOM 681 C C . ASN A 1 93 ? 9.445 -6.189 -21.826 1.00 93.19 93 ASN A C 1
ATOM 683 O O . ASN A 1 93 ? 8.940 -5.100 -21.560 1.00 93.19 93 ASN A O 1
ATOM 687 N N . LYS A 1 94 ? 9.142 -7.292 -21.135 1.00 94.00 94 LYS A N 1
ATOM 688 C CA . LYS A 1 94 ? 8.191 -7.348 -20.019 1.00 94.00 94 LYS A CA 1
ATOM 689 C C . LYS A 1 94 ? 8.769 -8.163 -18.871 1.00 94.00 94 LYS A C 1
ATOM 691 O O . LYS A 1 94 ? 9.511 -9.114 -19.092 1.00 94.00 94 LYS A O 1
ATOM 696 N N . GLY A 1 95 ? 8.360 -7.820 -17.655 1.00 94.06 95 GLY A N 1
ATOM 697 C CA . GLY A 1 95 ? 8.737 -8.532 -16.439 1.00 94.06 95 GLY A CA 1
ATOM 698 C C . GLY A 1 95 ? 9.550 -7.666 -15.486 1.00 94.06 95 GLY A C 1
ATOM 699 O O . GLY A 1 95 ? 9.567 -6.439 -15.588 1.00 94.06 95 GLY A O 1
ATOM 700 N N . ILE A 1 96 ? 10.208 -8.327 -14.538 1.00 94.94 96 ILE A N 1
ATOM 701 C CA . ILE A 1 96 ? 11.015 -7.689 -13.501 1.00 94.94 96 ILE A CA 1
ATOM 702 C C . ILE A 1 96 ? 12.410 -8.308 -13.458 1.00 94.94 96 ILE A C 1
ATOM 704 O O . ILE A 1 96 ? 12.568 -9.518 -13.615 1.00 94.94 96 ILE A O 1
ATOM 708 N N . VAL A 1 97 ? 13.413 -7.480 -13.192 1.00 94.12 97 VAL A N 1
ATOM 709 C CA . VAL A 1 97 ? 14.767 -7.908 -12.843 1.00 94.12 97 VAL A CA 1
ATOM 710 C C . VAL A 1 97 ? 14.921 -7.829 -11.332 1.00 94.12 97 VAL A C 1
ATOM 712 O O . VAL A 1 97 ? 14.574 -6.823 -10.711 1.00 94.12 97 VAL A O 1
ATOM 715 N N . VAL A 1 98 ? 15.455 -8.891 -10.733 1.00 93.25 98 VAL A N 1
ATOM 716 C CA . VAL A 1 98 ? 15.870 -8.885 -9.328 1.00 93.25 98 VAL A CA 1
ATOM 717 C C . VAL A 1 98 ? 17.244 -8.227 -9.243 1.00 93.25 98 VAL A C 1
ATOM 719 O O . VAL A 1 98 ? 18.243 -8.824 -9.629 1.00 93.25 98 VAL A O 1
ATOM 722 N N . ALA A 1 99 ? 17.282 -6.986 -8.767 1.00 89.44 99 ALA A N 1
ATOM 723 C CA . ALA A 1 99 ? 18.501 -6.187 -8.683 1.00 89.44 99 ALA A CA 1
ATOM 724 C C . ALA A 1 99 ? 19.323 -6.482 -7.422 1.00 89.44 99 ALA A C 1
ATOM 726 O O . ALA A 1 99 ? 20.544 -6.373 -7.447 1.00 89.44 99 ALA A O 1
ATOM 727 N N . ASP A 1 100 ? 18.664 -6.826 -6.315 1.00 90.06 100 ASP A N 1
ATOM 728 C CA . ASP A 1 100 ? 19.336 -7.177 -5.064 1.00 90.06 100 ASP A CA 1
ATOM 729 C C . ASP A 1 100 ? 18.434 -8.054 -4.185 1.00 90.06 100 ASP A C 1
ATOM 731 O O . ASP A 1 100 ? 17.203 -7.989 -4.273 1.00 90.06 100 ASP A O 1
ATOM 735 N N . ILE A 1 101 ? 19.049 -8.858 -3.319 1.00 91.56 101 ILE A N 1
ATOM 736 C CA . ILE A 1 101 ? 18.370 -9.678 -2.316 1.00 91.56 101 ILE A CA 1
ATOM 737 C C . ILE A 1 101 ? 19.027 -9.423 -0.962 1.00 91.56 101 ILE A C 1
ATOM 739 O O . ILE A 1 101 ? 20.169 -9.814 -0.703 1.00 91.56 101 ILE A O 1
ATOM 743 N N . LYS A 1 102 ? 18.266 -8.831 -0.042 1.00 88.25 102 LYS A N 1
ATOM 744 C CA . LYS A 1 102 ? 18.711 -8.600 1.329 1.00 88.25 102 LYS A CA 1
ATOM 745 C C . LYS A 1 102 ? 18.860 -9.937 2.061 1.00 88.25 102 LYS A C 1
ATOM 747 O O . LYS A 1 102 ? 17.882 -10.551 2.474 1.00 88.25 102 LYS A O 1
ATOM 752 N N . LYS A 1 103 ? 20.107 -10.369 2.275 1.00 74.69 103 LYS A N 1
ATOM 753 C CA . LYS A 1 103 ? 20.452 -11.680 2.8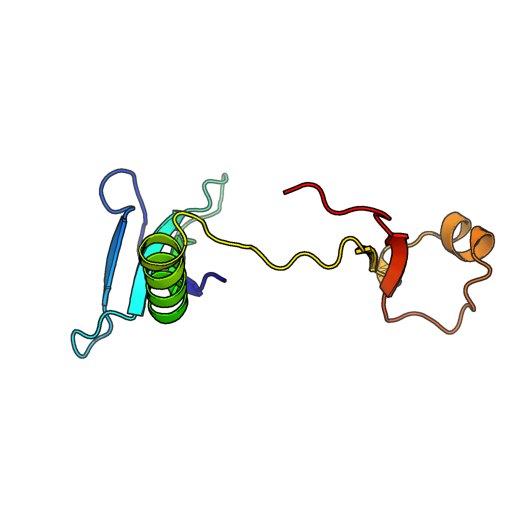66 1.00 74.69 103 LYS A CA 1
ATOM 754 C C . LYS A 1 103 ? 20.013 -11.882 4.327 1.00 74.69 103 LYS A C 1
ATOM 756 O O . LYS A 1 103 ? 20.030 -13.016 4.798 1.00 74.69 103 LYS A O 1
ATOM 761 N N . ARG A 1 104 ? 19.641 -10.824 5.064 1.00 66.88 104 ARG A N 1
ATOM 762 C CA . ARG A 1 104 ? 19.139 -10.915 6.451 1.00 66.88 104 ARG A CA 1
ATOM 763 C C . ARG A 1 104 ? 18.053 -9.880 6.747 1.00 66.88 104 ARG A C 1
ATOM 765 O O . ARG A 1 104 ? 18.252 -8.680 6.546 1.00 66.88 104 ARG A O 1
ATOM 772 N N . PHE A 1 105 ? 16.931 -10.354 7.287 1.00 63.66 105 PHE A N 1
ATOM 773 C CA . PHE A 1 105 ? 15.867 -9.514 7.833 1.00 63.66 105 PHE A CA 1
ATOM 774 C C . PHE A 1 105 ? 16.234 -9.107 9.261 1.00 63.66 105 PHE A C 1
ATOM 776 O O . PHE A 1 105 ? 16.384 -9.965 10.126 1.00 63.66 105 PHE A O 1
ATOM 783 N N . SER A 1 106 ? 16.400 -7.805 9.495 1.00 56.78 106 SER A N 1
ATOM 784 C CA . SER A 1 106 ? 16.377 -7.249 10.850 1.00 56.78 106 SER A CA 1
ATOM 785 C C . SER A 1 106 ? 14.941 -6.831 11.131 1.00 56.78 106 SER A C 1
ATOM 787 O O . SER A 1 106 ? 14.380 -6.080 10.330 1.00 56.78 106 SER A O 1
ATOM 789 N N . TRP A 1 107 ? 14.370 -7.353 12.213 1.00 56.75 107 TRP A N 1
ATOM 790 C CA . TRP A 1 107 ? 13.113 -6.882 12.797 1.00 56.75 107 TRP A CA 1
ATOM 791 C C . TRP A 1 107 ? 13.398 -5.827 13.857 1.00 56.75 107 TRP A C 1
ATOM 793 O O . TRP A 1 107 ? 14.514 -5.881 14.424 1.00 56.75 107 TRP A O 1
#

Radius of gyration: 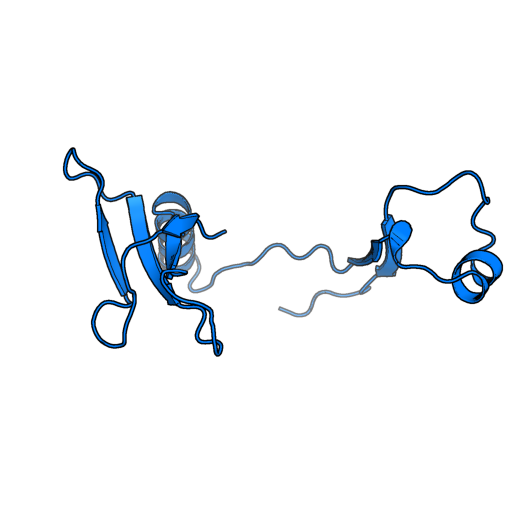20.27 Å; chains: 1; bounding box: 52×34×47 Å

Secondary structure (DSSP, 8-state):
--EEESS---TTTTT-EEE-TTS-EEEEEEEE---TT--S-EEEEEHHHHHHHHHHHHHHSS-------EEEEEGGG--HHHHHHTT--TT--SSEEEEEE-S----

Organism: Staphylococcus gallinarum (NCBI:txid1293)

Foldseek 3Di:
DKDWFLDDDDPPQQQPFDADPVRDGQFGWHDADDDVPDHRTTITHGPVNVVVQVVCCVPPVDDDDDDQQWDKDFLQPDDPVRCVVVVPDPVPNGDIDGPDHDPDDDD

InterPro domains:
  IPR001254 Serine proteases, trypsin domain [PF00089] (9-51)
  IPR009003 Peptidase S1, PA clan [SSF50494] (3-75)
  IPR051201 Chloroplastic and Bacterial Serine Proteases [PTHR43343] (6-101)

Sequence (107 aa):
MHFKMDAPVNPGNSGGAVIDRNGKLVGIASLKIDMDNVEGMAFAIPINDAQSIAKQLETKGKVNYPNTGVKIVNVADLDDAARSTINLPNDVNKGIVVADIKKRFSW

pLDDT: mean 87.65, std 10.07, range [56.75, 97.06]